Protein AF-A0A4Y4C6A1-F1 (afdb_monomer_lite)

Secondary structure (DSSP, 8-state):
------HHHHHHHHHHHHHHHT-HHHHHTHHHHSTTTTTS-SSSTTTTHHHHHHHHTTT--PEE-TT--SEETTEE---EE--

Radius of gyration: 12.63 Å; chains: 1; bounding box: 29×32×32 Å

Sequence (83 aa):
MTTSAAPAAAFDAWALEAIQRGDLDTLANFRTLAPGMPYTHPTADHFLPLFIALGAGDGRTGKLVDGVDGYAVGFSRRSFALY

Foldseek 3Di:
DDDPDDQLRQQVVQVVVCLQVLVVVLLVVCQPNGGNPPNNPVDCVVVVVVVVQCVVLVSDRAAFDPPQFDDDPSHTRGDGHRD

Structure (mmCIF, N/CA/C/O backbone):
data_AF-A0A4Y4C6A1-F1
#
_entry.id   AF-A0A4Y4C6A1-F1
#
loop_
_atom_site.group_PDB
_atom_site.id
_atom_site.type_symbol
_atom_site.label_atom_id
_atom_site.label_alt_id
_atom_site.label_comp_id
_atom_site.label_asym_id
_atom_site.label_entity_id
_atom_site.label_seq_id
_atom_site.pdbx_PDB_ins_code
_atom_site.Cartn_x
_atom_site.Cartn_y
_atom_site.Cartn_z
_atom_site.occupancy
_atom_site.B_iso_or_equiv
_atom_site.auth_seq_id
_atom_site.auth_comp_id
_atom_site.auth_asym_id
_atom_site.auth_atom_id
_atom_site.pdbx_PDB_model_num
ATOM 1 N N . MET A 1 1 ? 0.873 -24.339 -15.811 1.00 33.91 1 MET A N 1
ATOM 2 C CA . MET A 1 1 ? 1.170 -23.181 -16.678 1.00 33.91 1 MET A CA 1
ATOM 3 C C . MET A 1 1 ? 1.124 -21.945 -15.788 1.00 33.91 1 MET A C 1
ATOM 5 O O . MET A 1 1 ? 0.060 -21.395 -15.556 1.00 33.91 1 MET A O 1
ATOM 9 N N . THR A 1 2 ? 2.239 -21.626 -15.132 1.00 35.06 2 THR A N 1
ATOM 10 C CA . THR A 1 2 ? 2.344 -20.519 -14.172 1.00 35.06 2 THR A CA 1
ATOM 11 C C . THR A 1 2 ? 2.636 -19.247 -14.950 1.00 35.06 2 THR A C 1
ATOM 13 O O . THR A 1 2 ? 3.787 -18.976 -15.284 1.00 35.06 2 THR A O 1
ATOM 16 N N . THR A 1 3 ? 1.595 -18.497 -15.302 1.00 37.84 3 THR A N 1
ATOM 17 C CA . THR A 1 3 ? 1.771 -17.150 -15.844 1.00 37.84 3 THR A CA 1
ATOM 18 C C . THR A 1 3 ? 2.442 -16.329 -14.752 1.00 37.84 3 THR A C 1
ATOM 20 O O . THR A 1 3 ? 1.820 -16.048 -13.730 1.00 37.84 3 THR A O 1
ATOM 23 N N . SER A 1 4 ? 3.723 -16.001 -14.921 1.00 41.12 4 SER A N 1
ATOM 24 C CA . SER A 1 4 ? 4.387 -15.008 -14.085 1.00 41.12 4 SER A CA 1
ATOM 25 C C . SER A 1 4 ? 3.563 -13.728 -14.184 1.00 41.12 4 SER A C 1
ATOM 27 O O . SER A 1 4 ? 3.539 -13.083 -15.235 1.00 41.12 4 SER A O 1
ATOM 29 N N . ALA A 1 5 ? 2.818 -13.408 -13.130 1.00 53.62 5 ALA A N 1
ATOM 30 C CA . ALA A 1 5 ? 2.115 -12.146 -13.027 1.00 53.62 5 ALA A CA 1
ATOM 31 C C . ALA A 1 5 ? 3.157 -11.035 -13.232 1.00 53.62 5 ALA A C 1
ATOM 33 O O . ALA A 1 5 ? 4.222 -11.076 -12.612 1.00 53.62 5 ALA A O 1
ATOM 34 N N . ALA A 1 6 ? 2.899 -10.095 -14.148 1.00 74.50 6 ALA A N 1
ATOM 35 C CA . ALA A 1 6 ? 3.784 -8.949 -14.352 1.00 74.50 6 ALA A CA 1
ATOM 36 C C . ALA A 1 6 ? 4.108 -8.304 -12.986 1.00 74.50 6 ALA A C 1
ATOM 38 O O . ALA A 1 6 ? 3.245 -8.344 -12.110 1.00 74.50 6 ALA A O 1
ATOM 39 N N . PRO A 1 7 ? 5.298 -7.714 -12.767 1.00 81.94 7 PRO A N 1
ATOM 40 C CA . PRO A 1 7 ? 5.748 -7.250 -11.447 1.00 81.94 7 PRO A CA 1
ATOM 41 C C . PRO A 1 7 ? 4.695 -6.479 -10.629 1.00 81.94 7 PRO A C 1
ATOM 43 O O . PRO A 1 7 ? 4.551 -6.719 -9.432 1.00 81.94 7 PRO A O 1
ATOM 46 N N . ALA A 1 8 ? 3.896 -5.628 -11.285 1.00 86.56 8 ALA A N 1
ATOM 47 C CA . ALA A 1 8 ? 2.786 -4.890 -10.675 1.00 86.56 8 ALA A CA 1
ATOM 48 C C . ALA A 1 8 ? 1.680 -5.786 -10.097 1.00 86.56 8 ALA A C 1
ATOM 50 O O . ALA A 1 8 ? 1.145 -5.486 -9.036 1.00 86.56 8 ALA A O 1
ATOM 51 N N . ALA A 1 9 ? 1.362 -6.893 -10.764 1.00 87.06 9 ALA A N 1
ATOM 52 C CA . ALA A 1 9 ? 0.328 -7.818 -10.329 1.00 87.06 9 ALA A CA 1
ATOM 53 C C . ALA A 1 9 ? 0.734 -8.677 -9.133 1.00 87.06 9 ALA A C 1
ATOM 55 O O . ALA A 1 9 ? -0.090 -8.940 -8.260 1.00 87.06 9 ALA A O 1
ATOM 56 N N . ALA A 1 10 ? 2.012 -9.046 -9.044 1.00 90.12 10 ALA A N 1
ATOM 57 C CA . ALA A 1 10 ? 2.539 -9.684 -7.843 1.00 90.12 10 ALA A CA 1
ATOM 58 C C . ALA A 1 10 ? 2.536 -8.715 -6.646 1.00 90.12 10 ALA A C 1
ATOM 60 O O . ALA A 1 10 ? 2.168 -9.108 -5.542 1.00 90.12 10 ALA A O 1
ATOM 61 N N . PHE A 1 11 ? 2.913 -7.448 -6.863 1.00 92.94 11 PHE A N 1
ATOM 62 C CA . PHE A 1 11 ? 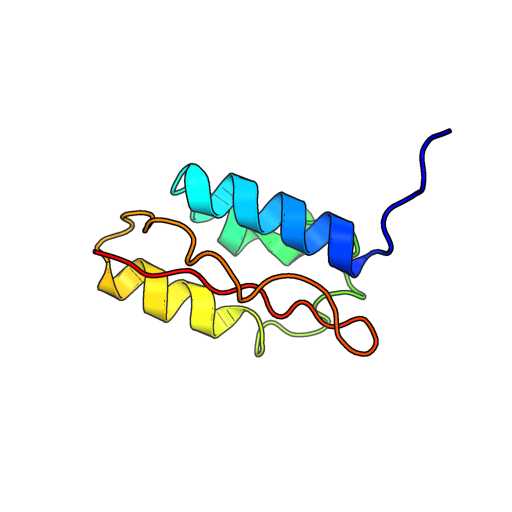2.908 -6.427 -5.811 1.00 92.94 11 PHE A CA 1
ATOM 63 C C . PHE A 1 11 ? 1.494 -6.130 -5.303 1.00 92.94 11 PHE A C 1
ATOM 65 O O . PHE A 1 11 ? 1.275 -6.076 -4.098 1.00 92.94 11 PHE A O 1
ATOM 72 N N . ASP A 1 12 ? 0.532 -5.962 -6.211 1.00 91.56 12 ASP A N 1
ATOM 73 C CA . ASP A 1 12 ? -0.872 -5.716 -5.869 1.00 91.56 12 ASP A CA 1
ATOM 74 C C . ASP A 1 12 ? -1.469 -6.853 -5.032 1.00 91.56 12 ASP A C 1
ATOM 76 O O . ASP A 1 12 ? -2.109 -6.592 -4.015 1.00 91.56 12 ASP A O 1
ATOM 80 N N . ALA A 1 13 ? -1.211 -8.108 -5.417 1.00 91.31 13 ALA A N 1
ATOM 81 C CA . ALA A 1 13 ? -1.657 -9.274 -4.659 1.00 91.31 13 ALA A CA 1
ATOM 82 C C . ALA A 1 13 ? -1.013 -9.326 -3.262 1.00 91.31 13 ALA A C 1
ATOM 84 O O . ALA A 1 13 ? -1.712 -9.503 -2.268 1.00 91.31 13 ALA A O 1
ATOM 85 N N . TRP A 1 14 ? 0.299 -9.090 -3.173 1.00 94.75 14 TRP A N 1
ATOM 86 C CA . TRP A 1 14 ? 1.017 -9.028 -1.897 1.00 94.75 14 TRP A CA 1
ATOM 87 C C . TRP A 1 14 ? 0.471 -7.929 -0.970 1.00 94.75 14 TRP A C 1
ATOM 89 O O . TRP A 1 14 ? 0.228 -8.170 0.214 1.00 94.75 14 TRP A O 1
ATOM 99 N N . ALA A 1 15 ? 0.230 -6.730 -1.510 1.00 92.62 15 ALA A N 1
ATOM 100 C CA . ALA A 1 15 ? -0.302 -5.610 -0.744 1.00 92.62 15 ALA A CA 1
ATOM 101 C C . ALA A 1 15 ? -1.727 -5.903 -0.263 1.00 92.62 15 ALA A C 1
ATOM 103 O O . ALA A 1 15 ? -2.055 -5.623 0.886 1.00 92.62 15 ALA A O 1
ATOM 104 N N . LEU A 1 16 ? -2.556 -6.512 -1.115 1.00 89.56 16 LEU A N 1
ATOM 105 C CA . LEU A 1 16 ? -3.912 -6.919 -0.768 1.00 89.56 16 LEU A CA 1
ATOM 106 C C . LEU A 1 16 ? -3.940 -7.876 0.427 1.00 89.56 16 LEU A C 1
ATOM 108 O O . LEU A 1 16 ? -4.714 -7.667 1.358 1.00 89.56 16 LEU A O 1
ATOM 112 N N . GLU A 1 17 ? -3.095 -8.903 0.417 1.00 91.06 17 GLU A N 1
ATOM 113 C CA . GLU A 1 17 ? -3.025 -9.874 1.509 1.00 91.06 17 GLU A CA 1
ATOM 114 C C . GLU A 1 17 ? -2.596 -9.219 2.828 1.00 91.06 17 GLU A C 1
ATOM 116 O O . GLU A 1 17 ? -3.187 -9.486 3.874 1.00 91.06 17 GLU A O 1
ATOM 121 N N . ALA A 1 18 ? -1.586 -8.344 2.794 1.00 92.12 18 ALA A N 1
ATOM 122 C CA . ALA A 1 18 ? -1.133 -7.624 3.983 1.00 92.12 18 ALA A CA 1
ATOM 123 C C . ALA A 1 18 ? -2.198 -6.638 4.496 1.00 92.12 18 ALA A C 1
ATOM 125 O O . ALA A 1 18 ? -2.446 -6.580 5.702 1.00 92.12 18 ALA A O 1
ATOM 126 N N . ILE A 1 19 ? -2.901 -5.943 3.590 1.00 88.75 19 ILE A N 1
ATOM 127 C CA . ILE A 1 19 ? -4.059 -5.112 3.933 1.00 88.75 19 ILE A CA 1
ATOM 128 C C . ILE A 1 19 ? -5.132 -5.969 4.590 1.00 88.75 19 ILE A C 1
ATOM 130 O O . ILE A 1 19 ? -5.599 -5.585 5.640 1.00 88.75 19 ILE A O 1
ATOM 134 N N . GLN A 1 20 ? -5.512 -7.133 4.063 1.00 85.94 20 GLN A N 1
ATOM 135 C CA . GLN A 1 20 ? -6.563 -7.959 4.676 1.00 85.94 20 GLN A CA 1
ATOM 136 C C . GLN A 1 20 ? -6.224 -8.409 6.105 1.00 85.94 20 GLN A C 1
ATOM 138 O O . GLN A 1 20 ? -7.125 -8.516 6.937 1.00 85.94 20 GLN A O 1
ATOM 143 N N . ARG A 1 21 ? -4.937 -8.626 6.406 1.00 87.25 21 ARG A N 1
ATOM 144 C CA . ARG A 1 21 ? -4.453 -9.008 7.744 1.00 87.25 21 ARG A CA 1
ATOM 145 C C . ARG A 1 21 ? -4.243 -7.835 8.708 1.00 87.25 21 ARG A C 1
ATOM 147 O O . ARG A 1 21 ? -3.992 -8.083 9.882 1.00 87.25 21 ARG A O 1
ATOM 154 N N . GLY A 1 22 ? -4.302 -6.590 8.234 1.00 86.62 22 GLY A N 1
ATOM 155 C CA . GLY A 1 22 ? -3.939 -5.412 9.036 1.00 86.62 22 GLY A CA 1
ATOM 156 C C . GLY A 1 22 ? -2.438 -5.340 9.335 1.00 86.62 22 GLY A C 1
ATOM 157 O O . GLY A 1 22 ? -2.018 -4.771 10.337 1.00 86.62 22 GLY A O 1
ATOM 158 N N . ASP A 1 23 ? -1.622 -5.950 8.478 1.00 91.50 23 ASP A N 1
ATOM 159 C CA . ASP A 1 23 ? -0.188 -6.155 8.671 1.00 91.50 23 ASP A CA 1
ATOM 160 C C . ASP A 1 23 ? 0.603 -4.929 8.184 1.00 91.50 23 ASP A C 1
ATOM 162 O O . ASP A 1 23 ? 1.216 -4.918 7.110 1.00 91.50 23 ASP A O 1
ATOM 166 N N . LEU A 1 24 ? 0.517 -3.846 8.964 1.00 91.19 24 LEU A N 1
ATOM 167 C CA . LEU A 1 24 ? 1.133 -2.556 8.637 1.00 91.19 24 LEU A CA 1
ATOM 168 C C . LEU A 1 24 ? 2.660 -2.637 8.560 1.00 91.19 24 LEU A C 1
ATOM 170 O O . LEU A 1 24 ? 3.255 -1.947 7.735 1.00 91.19 24 LEU A O 1
ATOM 174 N N . ASP A 1 25 ? 3.284 -3.497 9.366 1.00 94.50 25 ASP A N 1
ATOM 175 C CA . ASP A 1 25 ? 4.735 -3.693 9.363 1.00 94.50 25 ASP A CA 1
ATOM 176 C C . ASP A 1 25 ? 5.207 -4.306 8.041 1.00 94.50 25 ASP A C 1
ATOM 178 O O . ASP A 1 25 ? 6.192 -3.847 7.454 1.00 94.50 25 ASP A O 1
ATOM 182 N N . THR A 1 26 ? 4.482 -5.299 7.516 1.00 95.19 26 THR A N 1
ATOM 183 C CA . THR A 1 26 ? 4.769 -5.865 6.192 1.00 95.19 26 THR A CA 1
ATOM 184 C C . THR A 1 26 ? 4.629 -4.808 5.100 1.00 95.19 26 THR A C 1
ATOM 186 O O . THR A 1 26 ? 5.531 -4.662 4.272 1.00 95.19 26 THR A O 1
ATOM 189 N N . LEU A 1 27 ? 3.548 -4.019 5.129 1.00 93.88 27 LEU A N 1
ATOM 190 C CA . LEU A 1 27 ? 3.325 -2.932 4.170 1.00 93.88 27 LEU A CA 1
ATOM 191 C C . LEU A 1 27 ? 4.433 -1.871 4.251 1.00 93.88 27 LEU A C 1
ATOM 193 O O . LEU A 1 27 ? 4.964 -1.452 3.223 1.00 93.88 27 LEU A O 1
ATOM 197 N N . ALA A 1 28 ? 4.828 -1.446 5.451 1.00 94.50 28 ALA A N 1
ATOM 198 C CA . ALA A 1 28 ? 5.866 -0.431 5.648 1.00 94.50 28 ALA A CA 1
ATOM 199 C C . ALA A 1 28 ? 7.237 -0.886 5.115 1.00 94.50 28 ALA A C 1
ATOM 201 O O . ALA A 1 28 ? 8.015 -0.075 4.606 1.00 94.50 28 ALA A O 1
ATOM 202 N N . ASN A 1 29 ? 7.500 -2.193 5.148 1.00 95.69 29 ASN A N 1
ATOM 203 C CA . ASN A 1 29 ? 8.719 -2.812 4.636 1.00 95.69 29 ASN A CA 1
ATOM 204 C C . ASN A 1 29 ? 8.638 -3.204 3.144 1.00 95.69 29 ASN A C 1
ATOM 206 O O . ASN A 1 29 ? 9.436 -4.016 2.675 1.00 95.69 29 ASN A O 1
ATOM 210 N N . PHE A 1 30 ? 7.728 -2.615 2.352 1.00 95.06 30 PHE A N 1
ATOM 211 C CA . PHE A 1 30 ? 7.531 -2.988 0.940 1.00 95.06 30 PHE A CA 1
ATOM 212 C C . PHE A 1 30 ? 8.815 -2.981 0.097 1.00 95.06 30 PHE A C 1
ATOM 214 O O . PHE A 1 30 ? 8.965 -3.803 -0.799 1.00 95.06 30 PHE A O 1
ATOM 221 N N . ARG A 1 31 ? 9.774 -2.091 0.384 1.00 94.12 31 ARG A N 1
ATOM 222 C CA . ARG A 1 31 ? 11.029 -2.008 -0.384 1.00 94.12 31 ARG A CA 1
ATOM 223 C C . ARG A 1 31 ? 11.870 -3.281 -0.311 1.00 94.12 31 ARG A C 1
ATOM 225 O O . ARG A 1 31 ? 12.618 -3.548 -1.246 1.00 94.12 31 ARG A O 1
ATOM 232 N N . THR A 1 32 ? 11.778 -4.019 0.792 1.00 95.31 32 THR A N 1
ATOM 233 C CA . THR A 1 32 ? 12.544 -5.247 1.034 1.00 95.31 32 THR A CA 1
ATOM 234 C C . THR A 1 32 ? 11.691 -6.498 0.875 1.00 95.31 32 THR A C 1
ATOM 236 O O . THR A 1 32 ? 12.209 -7.521 0.436 1.00 95.31 32 THR A O 1
ATOM 239 N N . LEU A 1 33 ? 10.401 -6.427 1.221 1.00 96.00 33 LEU A N 1
ATOM 240 C CA . LEU A 1 33 ? 9.515 -7.592 1.270 1.00 96.00 33 LEU A CA 1
ATOM 241 C C . LEU A 1 33 ? 8.636 -7.762 0.029 1.00 96.00 33 LEU A C 1
ATOM 243 O O . LEU A 1 33 ? 8.218 -8.884 -0.260 1.00 96.00 33 LEU A O 1
ATOM 247 N N . ALA A 1 34 ? 8.320 -6.682 -0.690 1.00 95.00 34 ALA A N 1
ATOM 248 C CA . ALA A 1 34 ? 7.359 -6.758 -1.780 1.00 95.00 34 ALA A CA 1
ATOM 249 C C . ALA A 1 34 ? 8.000 -7.282 -3.078 1.00 95.00 34 ALA A C 1
ATOM 251 O O . ALA A 1 34 ? 9.116 -6.889 -3.440 1.00 95.00 34 ALA A O 1
ATOM 252 N N . PRO A 1 35 ? 7.284 -8.121 -3.841 1.00 94.75 35 PRO A N 1
ATOM 253 C CA . PRO A 1 35 ? 7.744 -8.566 -5.147 1.00 94.75 35 PRO A CA 1
ATOM 254 C C . PRO A 1 35 ? 7.762 -7.407 -6.154 1.00 94.75 35 PRO A C 1
ATOM 256 O O . PRO A 1 35 ? 6.972 -6.466 -6.085 1.00 94.75 35 PRO A O 1
ATOM 259 N N . GLY A 1 36 ? 8.659 -7.488 -7.136 1.00 89.44 36 GLY A N 1
ATOM 260 C CA . GLY A 1 36 ? 8.722 -6.517 -8.232 1.00 89.44 36 GLY A CA 1
ATOM 261 C C . GLY A 1 36 ? 9.459 -5.212 -7.914 1.00 89.44 36 GLY A C 1
ATOM 262 O O . GLY A 1 36 ? 9.568 -4.363 -8.799 1.00 89.44 36 GLY A O 1
ATOM 263 N N . MET A 1 37 ? 10.015 -5.053 -6.710 1.00 92.25 37 MET A N 1
ATOM 264 C CA . MET A 1 37 ? 10.902 -3.933 -6.388 1.00 92.25 37 MET A CA 1
ATOM 265 C C . MET A 1 37 ? 12.246 -4.024 -7.143 1.00 92.25 37 MET A C 1
ATOM 267 O O . MET A 1 37 ? 12.731 -5.126 -7.404 1.00 92.25 37 MET A O 1
ATOM 271 N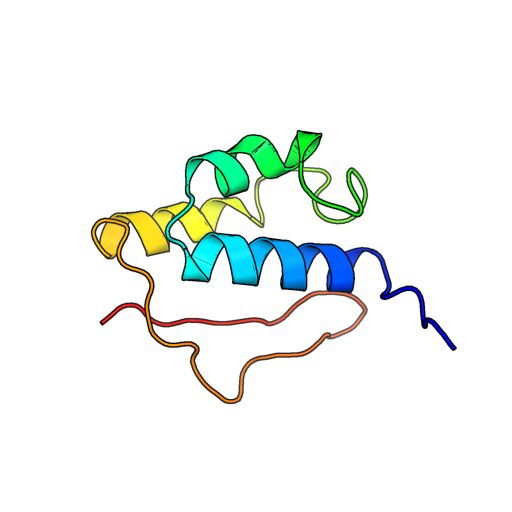 N . PRO A 1 38 ? 12.862 -2.880 -7.506 1.00 89.94 38 PRO A N 1
ATOM 272 C CA . PRO A 1 38 ? 12.390 -1.511 -7.272 1.00 89.94 38 PRO A CA 1
ATOM 273 C C . PRO A 1 38 ? 11.404 -0.991 -8.338 1.00 89.94 38 PRO A C 1
ATOM 275 O O . PRO A 1 38 ? 11.055 0.184 -8.323 1.00 89.94 38 PRO A O 1
ATOM 278 N N . TYR A 1 39 ? 10.972 -1.829 -9.284 1.00 87.81 39 TYR A N 1
ATOM 279 C CA . TYR A 1 39 ? 10.248 -1.396 -10.484 1.00 87.81 39 TYR A CA 1
ATOM 280 C C . TYR A 1 39 ? 8.799 -0.975 -10.227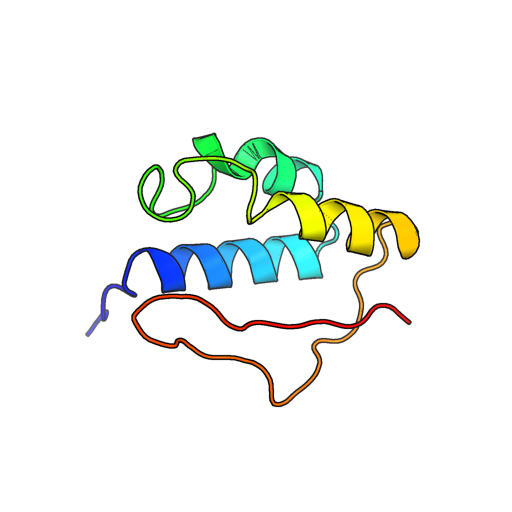 1.00 87.81 39 TYR A C 1
ATOM 282 O O . TYR A 1 39 ? 8.297 -0.082 -10.902 1.00 87.81 39 TYR A O 1
ATOM 290 N N . THR A 1 40 ? 8.118 -1.611 -9.275 1.00 87.94 40 THR A N 1
ATOM 291 C CA . THR A 1 40 ? 6.707 -1.331 -8.964 1.00 87.94 40 THR A CA 1
ATOM 292 C C . THR A 1 40 ? 6.500 -0.026 -8.208 1.00 87.94 40 THR A C 1
ATOM 294 O O . THR A 1 40 ? 5.504 0.648 -8.444 1.00 87.94 40 THR A O 1
ATOM 297 N N . HIS A 1 41 ? 7.448 0.349 -7.348 1.00 89.56 41 HIS A N 1
ATOM 298 C CA . HIS A 1 41 ? 7.450 1.615 -6.614 1.00 89.56 41 HIS A CA 1
ATOM 299 C C . HIS A 1 41 ? 8.889 2.131 -6.427 1.00 89.56 41 HIS A C 1
ATOM 301 O O . HIS A 1 41 ? 9.490 1.913 -5.372 1.00 89.56 41 HIS A O 1
ATOM 307 N N . PRO A 1 42 ? 9.461 2.835 -7.427 1.00 88.75 42 PRO A N 1
ATOM 308 C CA . PRO A 1 42 ? 10.813 3.396 -7.323 1.00 88.75 42 PRO A CA 1
ATOM 309 C C . PRO A 1 42 ? 10.954 4.397 -6.166 1.00 88.75 42 PRO A C 1
ATOM 311 O O . PRO A 1 42 ? 11.990 4.458 -5.503 1.00 88.75 42 PRO A O 1
ATOM 314 N N . THR A 1 43 ? 9.885 5.152 -5.893 1.00 89.69 43 THR A N 1
ATOM 315 C CA . THR A 1 43 ? 9.715 6.001 -4.706 1.00 89.69 43 THR A CA 1
ATOM 316 C C . THR A 1 43 ? 8.473 5.567 -3.925 1.00 89.69 43 THR A C 1
ATOM 318 O O . THR A 1 43 ? 7.657 4.783 -4.409 1.00 89.69 43 THR A O 1
ATOM 321 N N . ALA A 1 44 ? 8.320 6.067 -2.695 1.00 88.38 44 ALA A N 1
ATOM 322 C CA . ALA A 1 44 ? 7.159 5.743 -1.863 1.00 88.38 44 ALA A CA 1
ATOM 323 C C . ALA A 1 44 ? 5.903 6.561 -2.209 1.00 88.38 44 ALA A C 1
ATOM 325 O O . ALA A 1 44 ? 4.839 6.250 -1.686 1.00 88.38 44 ALA A O 1
ATOM 326 N N . ASP A 1 45 ? 6.000 7.586 -3.061 1.00 87.62 45 ASP A N 1
ATOM 327 C CA . ASP A 1 45 ? 4.992 8.657 -3.149 1.00 87.62 45 ASP A CA 1
ATOM 328 C C . ASP A 1 45 ? 3.591 8.154 -3.514 1.00 87.62 45 ASP A C 1
ATOM 330 O O . ASP A 1 45 ? 2.603 8.605 -2.944 1.00 87.62 45 ASP A O 1
ATOM 334 N N . HIS A 1 46 ? 3.503 7.175 -4.417 1.00 88.31 46 HIS A N 1
ATOM 335 C CA . HIS A 1 46 ? 2.224 6.598 -4.847 1.00 88.31 46 HIS A CA 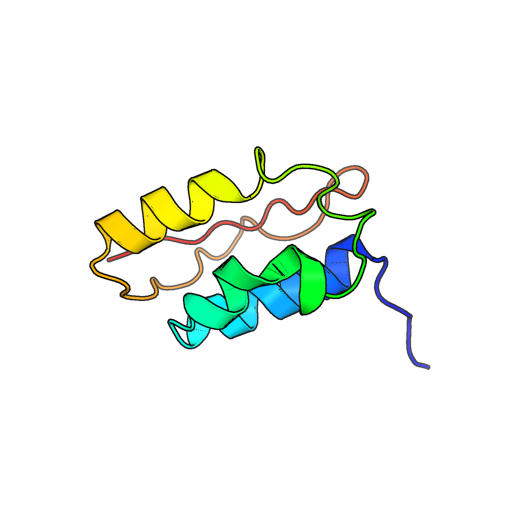1
ATOM 336 C C . HIS A 1 46 ? 1.684 5.540 -3.877 1.00 88.31 46 HIS A C 1
ATOM 338 O O . HIS A 1 46 ? 0.491 5.252 -3.886 1.00 88.31 46 HIS A O 1
ATOM 344 N N . PHE A 1 47 ? 2.544 4.986 -3.020 1.00 90.50 47 PHE A N 1
ATOM 345 C CA . PHE A 1 47 ? 2.164 3.975 -2.036 1.00 90.50 47 PHE A CA 1
ATOM 346 C C . PHE A 1 47 ? 1.778 4.599 -0.690 1.00 90.50 47 PHE A C 1
ATOM 348 O O . PHE A 1 47 ? 0.929 4.073 0.020 1.00 90.50 47 PHE A O 1
ATOM 355 N N . LEU A 1 48 ? 2.352 5.755 -0.344 1.00 92.12 48 LEU A N 1
ATOM 356 C CA . LEU A 1 48 ? 2.143 6.431 0.936 1.00 92.12 48 LEU A CA 1
ATOM 357 C C . LEU A 1 48 ? 0.670 6.772 1.264 1.00 92.12 48 LEU A C 1
ATOM 359 O O . LEU A 1 48 ? 0.291 6.607 2.427 1.00 92.12 48 LEU A O 1
ATOM 363 N N . PRO A 1 49 ? -0.194 7.180 0.305 1.00 92.00 49 PRO A N 1
ATOM 364 C CA . PRO A 1 49 ? -1.608 7.449 0.583 1.00 92.00 49 PRO A CA 1
ATOM 365 C C . PRO A 1 49 ? -2.370 6.269 1.205 1.00 92.00 49 PRO A C 1
ATOM 367 O O . PRO A 1 49 ? -3.321 6.490 1.954 1.00 92.00 49 PRO A O 1
ATOM 370 N N . LEU A 1 50 ? -1.924 5.028 0.969 1.00 89.88 50 LEU A N 1
ATOM 371 C CA . LEU A 1 50 ? -2.467 3.825 1.609 1.00 89.88 50 LEU A CA 1
ATOM 372 C C . LEU A 1 50 ? -2.445 3.934 3.140 1.00 89.88 50 LEU A C 1
ATOM 374 O O . LEU A 1 50 ? -3.439 3.634 3.799 1.00 89.88 50 LEU A O 1
ATOM 378 N N . PHE A 1 51 ? -1.329 4.393 3.710 1.00 90.50 51 PHE A N 1
ATOM 379 C CA . PHE A 1 51 ? -1.144 4.471 5.161 1.00 90.50 51 PHE A CA 1
ATOM 380 C C . PHE A 1 51 ? -1.997 5.568 5.796 1.00 90.50 51 PHE A C 1
ATOM 382 O O . PHE A 1 51 ? -2.437 5.416 6.932 1.00 90.50 51 PHE A O 1
ATOM 389 N N . ILE A 1 52 ? -2.279 6.644 5.055 1.00 90.06 52 ILE A N 1
ATOM 390 C CA . ILE A 1 52 ? -3.198 7.698 5.500 1.00 90.06 52 ILE A CA 1
ATOM 391 C C . ILE A 1 52 ? -4.610 7.125 5.632 1.00 90.06 52 ILE A C 1
ATOM 393 O O . ILE A 1 52 ? -5.253 7.314 6.663 1.00 90.06 52 ILE A O 1
ATOM 397 N N . ALA A 1 53 ? -5.071 6.387 4.616 1.00 88.00 53 ALA A N 1
ATOM 398 C CA . ALA A 1 53 ? -6.370 5.730 4.661 1.00 88.00 53 ALA A CA 1
ATOM 399 C C . ALA A 1 53 ? -6.439 4.737 5.831 1.00 88.00 53 ALA A C 1
ATOM 401 O O . ALA A 1 53 ? -7.303 4.883 6.690 1.00 88.00 53 ALA A O 1
ATOM 402 N N . LEU A 1 54 ? -5.502 3.784 5.920 1.00 86.62 54 LEU A N 1
ATOM 403 C CA . LEU A 1 54 ? -5.475 2.772 6.988 1.00 86.62 54 LEU A CA 1
ATOM 404 C C . LEU A 1 54 ? -5.407 3.391 8.394 1.00 86.62 54 LEU A C 1
ATOM 406 O O . LEU A 1 54 ? -6.094 2.923 9.301 1.00 86.62 54 LEU A O 1
ATOM 410 N N . GLY A 1 55 ? -4.638 4.470 8.571 1.00 86.44 55 GLY A N 1
ATOM 411 C CA . GLY A 1 55 ? -4.575 5.212 9.831 1.00 86.44 55 GLY A CA 1
ATOM 412 C C . GLY A 1 55 ? -5.915 5.843 10.221 1.00 86.44 55 GLY A C 1
ATOM 413 O O . GLY A 1 55 ? -6.301 5.786 11.385 1.00 86.44 55 GLY A O 1
ATOM 414 N N . ALA A 1 56 ? -6.674 6.374 9.256 1.00 86.94 56 ALA A N 1
ATOM 415 C CA . ALA A 1 56 ? -8.010 6.922 9.508 1.00 86.94 56 ALA A CA 1
ATOM 416 C C . ALA A 1 56 ? -9.041 5.849 9.917 1.00 86.94 56 ALA A C 1
ATOM 418 O O . ALA A 1 56 ? -10.031 6.169 10.571 1.00 86.94 56 ALA A O 1
ATOM 419 N N . GLY A 1 57 ? -8.809 4.583 9.554 1.00 81.25 57 GLY A N 1
ATOM 420 C CA . GLY A 1 57 ? -9.639 3.442 9.952 1.00 81.25 57 GLY A CA 1
ATOM 421 C C . GLY A 1 57 ? -9.242 2.775 11.271 1.00 81.25 57 GLY A C 1
ATOM 422 O O . GLY A 1 57 ? -9.794 1.720 11.576 1.00 81.25 57 GLY A O 1
ATOM 423 N N . ASP A 1 58 ? -8.305 3.347 12.037 1.00 79.56 58 ASP A N 1
ATOM 424 C CA . ASP A 1 58 ? -7.722 2.734 13.246 1.00 79.56 58 ASP A CA 1
ATOM 425 C C . ASP A 1 58 ? -7.044 1.380 12.958 1.00 79.56 58 ASP A C 1
ATOM 427 O O . ASP A 1 58 ? -7.223 0.388 13.661 1.00 79.56 58 ASP A O 1
ATOM 431 N N . GLY A 1 59 ? -6.349 1.288 11.817 1.00 66.75 59 GLY A N 1
ATOM 432 C CA . GLY A 1 59 ? -5.718 0.047 11.357 1.00 66.75 59 GLY A CA 1
ATOM 433 C C . GLY A 1 59 ? -6.707 -1.052 10.951 1.00 66.75 59 GLY A C 1
ATOM 434 O O . GLY A 1 59 ? -6.277 -2.123 10.520 1.00 66.75 59 GLY A O 1
ATOM 435 N N . ARG A 1 60 ? -8.025 -0.806 11.044 1.00 67.00 60 ARG A N 1
ATOM 436 C CA . ARG A 1 60 ? -9.045 -1.737 10.561 1.00 67.00 60 ARG A CA 1
ATOM 437 C C . ARG A 1 60 ? -9.004 -1.806 9.050 1.00 67.00 60 ARG A C 1
ATOM 439 O O . ARG A 1 60 ? -8.794 -0.818 8.347 1.00 67.00 60 ARG A O 1
ATOM 446 N N . THR A 1 61 ? -9.246 -3.006 8.558 1.00 64.12 61 THR A N 1
ATOM 447 C CA . THR A 1 61 ? -9.125 -3.331 7.150 1.00 64.12 61 THR A CA 1
ATOM 448 C C . THR A 1 61 ? -10.538 -3.395 6.612 1.00 64.12 61 THR A C 1
ATOM 450 O O . THR A 1 61 ? -11.388 -4.178 7.033 1.00 64.12 61 THR A O 1
ATOM 453 N N . GLY A 1 62 ? -10.840 -2.421 5.772 1.00 63.84 62 GLY A N 1
ATOM 454 C CA . GLY A 1 62 ? -12.153 -2.264 5.192 1.00 63.84 62 GLY A CA 1
ATOM 455 C C . GLY A 1 62 ? -12.493 -3.386 4.222 1.00 63.84 62 GLY A C 1
ATOM 456 O O . GLY A 1 62 ? -11.610 -4.087 3.719 1.00 63.84 62 GLY A O 1
ATOM 457 N N . LYS A 1 63 ? -13.781 -3.546 3.913 1.00 64.69 63 LYS A N 1
ATOM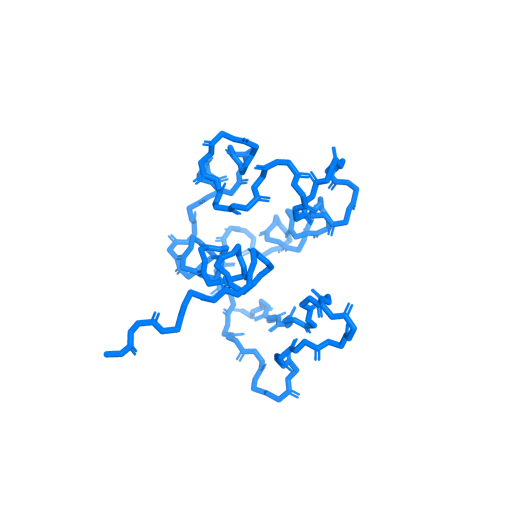 458 C CA . LYS A 1 63 ? -14.184 -4.462 2.846 1.00 64.69 63 LYS A CA 1
ATOM 459 C C . LYS A 1 63 ? -13.624 -3.941 1.517 1.00 64.69 63 LYS A C 1
ATOM 461 O O . LYS A 1 63 ? -13.632 -2.736 1.250 1.00 64.69 63 LYS A O 1
ATOM 466 N N . LEU A 1 64 ? -13.144 -4.853 0.672 1.00 63.81 64 LEU A N 1
ATOM 467 C CA . LEU A 1 64 ? -12.805 -4.506 -0.706 1.00 63.81 64 LEU A CA 1
ATOM 468 C C . LEU A 1 64 ? -14.039 -3.916 -1.384 1.00 63.81 64 LEU A C 1
ATOM 470 O O . LEU A 1 64 ? -15.146 -4.438 -1.233 1.00 63.81 64 LEU A O 1
ATOM 474 N N . VAL A 1 65 ? -13.844 -2.807 -2.094 1.00 64.56 65 VAL A N 1
ATOM 475 C CA . VAL A 1 65 ? -14.908 -2.232 -2.910 1.00 64.56 65 VAL A CA 1
ATOM 476 C C . VAL A 1 65 ? -14.893 -2.992 -4.224 1.00 64.56 65 VAL A C 1
ATOM 478 O O . VAL A 1 65 ? -13.954 -2.864 -5.010 1.00 64.56 65 VAL A O 1
ATOM 481 N N . ASP A 1 66 ? -15.918 -3.810 -4.434 1.00 52.12 66 ASP A N 1
ATOM 482 C CA . ASP A 1 66 ? -16.096 -4.537 -5.685 1.00 52.12 66 ASP A CA 1
ATOM 483 C C . ASP A 1 66 ? -16.182 -3.541 -6.860 1.00 52.12 66 ASP A C 1
ATOM 485 O O . ASP A 1 66 ? -16.889 -2.533 -6.787 1.00 52.12 66 ASP A O 1
ATOM 489 N N . GLY A 1 67 ? -15.463 -3.818 -7.954 1.00 56.06 67 GLY A N 1
ATOM 490 C CA . GLY A 1 67 ? -15.606 -3.093 -9.226 1.00 56.06 67 GLY A CA 1
ATOM 491 C C . GLY A 1 67 ? -14.564 -2.012 -9.540 1.00 56.06 67 GLY A C 1
ATOM 492 O O . GLY A 1 67 ? -14.628 -1.431 -10.625 1.00 56.06 67 GLY A O 1
ATOM 493 N N . VAL A 1 68 ? -13.582 -1.760 -8.665 1.00 60.25 68 VAL A N 1
ATOM 494 C CA . VAL A 1 68 ? -12.409 -0.923 -8.992 1.00 60.25 68 VAL A CA 1
ATOM 495 C C . VAL A 1 68 ? -11.120 -1.712 -8.761 1.00 60.25 68 VAL A C 1
ATOM 497 O O . VAL A 1 68 ? -10.316 -1.411 -7.882 1.00 60.25 68 VAL A O 1
ATOM 500 N N . ASP A 1 69 ? -10.940 -2.769 -9.544 1.00 62.41 69 ASP A N 1
ATOM 501 C CA . ASP A 1 69 ? -9.725 -3.574 -9.618 1.00 62.41 69 ASP A CA 1
ATOM 502 C C . ASP A 1 69 ? -9.208 -3.691 -11.073 1.00 62.41 69 ASP A C 1
ATOM 504 O O . ASP A 1 69 ? -9.737 -3.103 -12.030 1.00 62.41 69 ASP A O 1
ATOM 508 N N . GLY A 1 70 ? -8.064 -4.358 -11.240 1.00 70.50 70 GLY A N 1
ATOM 509 C CA . GLY A 1 70 ? -7.385 -4.523 -12.528 1.00 70.50 70 GLY A CA 1
ATOM 510 C C . GLY A 1 70 ? -6.324 -3.462 -12.834 1.00 70.50 70 GLY A C 1
ATOM 51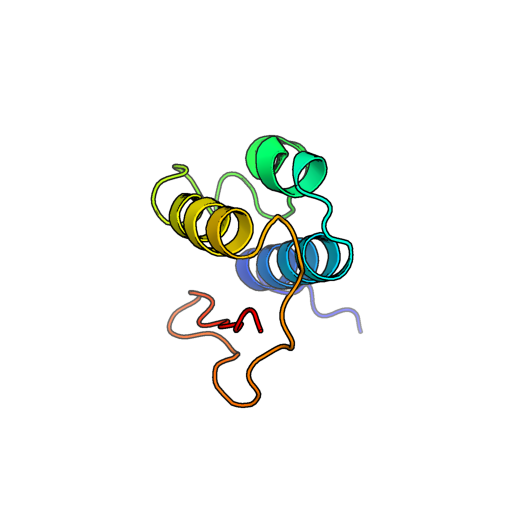1 O O . GLY A 1 70 ? -5.993 -2.616 -12.003 1.00 70.50 70 GLY A O 1
ATOM 512 N N . TYR A 1 71 ? -5.780 -3.527 -14.052 1.00 78.00 71 TYR A N 1
ATOM 513 C CA . TYR A 1 71 ? -4.611 -2.752 -14.473 1.00 78.00 71 TYR A CA 1
ATOM 514 C C . TYR A 1 71 ? -4.929 -1.882 -15.686 1.00 78.00 71 TYR A C 1
ATOM 516 O O . TYR A 1 71 ? -5.572 -2.345 -16.626 1.00 78.00 71 TYR A O 1
ATOM 524 N N . ALA A 1 72 ? -4.428 -0.649 -15.701 1.00 76.88 72 ALA A N 1
ATOM 525 C CA . ALA A 1 72 ? -4.418 0.203 -16.888 1.00 76.88 72 ALA A CA 1
ATOM 526 C C . ALA A 1 72 ? -2.973 0.577 -17.213 1.00 76.88 72 ALA A C 1
ATOM 528 O O . ALA A 1 72 ? -2.284 1.134 -16.367 1.00 76.88 72 ALA A O 1
ATOM 529 N N . VAL A 1 73 ? -2.497 0.233 -18.414 1.00 77.25 73 VAL A N 1
ATOM 530 C CA . VAL A 1 73 ? -1.109 0.500 -18.851 1.00 77.25 73 VAL A CA 1
ATOM 531 C C . VAL A 1 73 ? -0.062 0.024 -17.815 1.00 77.25 73 VAL A C 1
ATOM 533 O O . VAL A 1 73 ? 0.955 0.666 -17.593 1.00 77.25 73 VAL A O 1
ATOM 536 N N . GLY A 1 74 ? -0.326 -1.100 -17.135 1.00 75.75 74 GLY A N 1
ATOM 537 C CA . GLY A 1 74 ? 0.560 -1.672 -16.109 1.00 75.75 74 GLY A CA 1
ATOM 538 C C . GLY A 1 74 ? 0.390 -1.128 -14.682 1.00 75.75 74 GLY A C 1
ATOM 539 O O . GLY A 1 74 ? 1.006 -1.672 -13.771 1.00 75.75 74 GLY A O 1
ATOM 540 N N . PHE A 1 75 ? -0.467 -0.128 -14.455 1.00 81.00 75 PHE A N 1
ATOM 541 C CA . PHE A 1 75 ? -0.740 0.436 -13.126 1.00 81.00 75 PHE A CA 1
ATOM 542 C C . PHE A 1 75 ? -1.947 -0.233 -12.465 1.00 81.00 75 PHE A C 1
ATOM 544 O O . PHE A 1 75 ? -3.002 -0.335 -13.097 1.00 81.00 75 PHE A O 1
ATOM 551 N N . SER A 1 76 ? -1.808 -0.662 -11.203 1.00 85.81 76 SER A N 1
ATOM 552 C CA . SER A 1 76 ? -2.951 -1.150 -10.415 1.00 85.81 76 SER A CA 1
ATOM 553 C C . SER A 1 76 ? -3.947 -0.015 -10.179 1.00 85.81 76 SER A C 1
ATOM 555 O O . SER A 1 76 ? -3.559 1.118 -9.899 1.00 85.81 76 SER A O 1
ATOM 557 N N . ARG A 1 77 ? -5.240 -0.326 -10.291 1.00 87.12 77 ARG A N 1
ATOM 558 C CA . ARG A 1 77 ? -6.349 0.585 -9.966 1.00 87.12 77 ARG A CA 1
ATOM 559 C C . ARG A 1 77 ? -7.085 0.185 -8.689 1.00 87.12 77 ARG A C 1
ATOM 561 O O . ARG A 1 77 ? -8.171 0.697 -8.438 1.00 87.12 77 ARG A O 1
ATOM 568 N N . ARG A 1 78 ? -6.538 -0.754 -7.914 1.00 86.31 78 ARG A N 1
ATOM 569 C CA . ARG A 1 78 ? -7.235 -1.347 -6.772 1.00 86.31 78 ARG A CA 1
ATOM 570 C C . ARG A 1 78 ? -7.686 -0.291 -5.763 1.00 86.31 78 ARG A C 1
ATOM 572 O O . ARG A 1 78 ? -6.885 0.518 -5.306 1.00 86.31 78 ARG A O 1
ATOM 579 N N . SER A 1 79 ? -8.957 -0.366 -5.378 1.00 84.31 79 SER A N 1
ATOM 580 C CA . SER A 1 79 ? -9.553 0.459 -4.323 1.00 84.31 79 SER A CA 1
ATOM 581 C C . SER A 1 79 ? -10.147 -0.398 -3.198 1.00 84.31 79 SER A C 1
ATOM 583 O O . SER A 1 79 ? -10.568 -1.535 -3.409 1.00 84.31 79 SER A O 1
ATOM 585 N N . PHE A 1 80 ? -10.192 0.154 -1.988 1.00 81.94 80 PHE A N 1
ATOM 586 C CA . PHE A 1 80 ? -10.814 -0.444 -0.802 1.00 81.94 80 PHE A CA 1
ATOM 587 C C . PHE A 1 80 ? -11.463 0.667 0.036 1.00 81.94 80 PHE A C 1
ATOM 589 O O . PHE A 1 80 ? -11.113 1.837 -0.119 1.00 81.94 80 PHE A O 1
ATOM 596 N N . ALA A 1 81 ? -12.411 0.320 0.909 1.00 80.44 81 ALA A N 1
ATOM 597 C CA . ALA A 1 81 ? -13.111 1.294 1.742 1.00 80.44 81 ALA A CA 1
ATOM 598 C C . ALA A 1 81 ? -13.215 0.805 3.179 1.00 80.44 81 ALA A C 1
ATOM 600 O O . ALA A 1 81 ? -13.643 -0.319 3.426 1.00 80.44 81 ALA A O 1
ATOM 601 N N . LEU A 1 82 ? -12.834 1.675 4.111 1.00 74.38 82 LEU A N 1
ATOM 602 C CA . LEU A 1 82 ? -12.849 1.430 5.548 1.00 74.38 82 LEU A CA 1
ATOM 603 C C . LEU A 1 82 ? -14.220 1.830 6.106 1.00 74.38 82 LEU A C 1
ATOM 605 O O . LEU A 1 82 ? -14.635 2.974 5.930 1.00 74.38 82 LEU A O 1
ATOM 609 N N . TYR A 1 83 ? -14.908 0.894 6.760 1.00 66.25 83 TYR A N 1
ATOM 610 C CA . TYR A 1 83 ? -16.159 1.122 7.489 1.00 66.25 83 TYR A CA 1
ATOM 611 C C . TYR A 1 83 ? -16.015 0.508 8.892 1.00 66.25 83 TYR A C 1
ATOM 613 O O . TYR A 1 83 ? -15.563 -0.653 8.982 1.00 66.25 83 TYR A O 1
#

Organism: NCBI:txid1727

pLDDT: mean 81.42, std 14.83, range [33.91, 96.0]